Protein AF-A0A5U0ZRE5-F1 (afdb_monomer_lite)

Foldseek 3Di:
DQFDADDQKTFPDKDWPPQDAPDKTKMKTWIPDQQPVVDDPQKFKWKWFAFPVGDIKTWGWGSGFDQDPNITMTMDTIHHHDPVRTQWMWMYMAGNVPRHTDPTTIGGDDD

Radius of gyration: 13.48 Å; chains: 1; bounding box: 33×24×36 Å

pLDDT: mean 91.63, std 5.73, range [66.19, 97.56]

Secondary structure (DSSP, 8-state):
--EEEETTEEEEEEEESS--TTSEEEEEEEESS-GGGT--TTEEEEEEEEETTS-EEE----S--EEETTEEEEEEEEE---GGGEEEEEEEEEETTT--EEEEEEEE---

Sequence (111 aa):
INAKICNNVYIKSLWIYKQQMGIKTFVIFEFNKNPADSLDENTAMFISFKTKDGKIINADVDKKTFQIDGRWLSGRAINGIDSNELESITSGTWDVRTGARTNENIKEIIK

Organism: Salmonella enterica (NCBI:txid28901)

Structure (mmCIF, N/CA/C/O backbone):
data_AF-A0A5U0ZRE5-F1
#
_entry.id   AF-A0A5U0ZRE5-F1
#
loop_
_atom_site.group_PDB
_atom_site.id
_atom_site.type_symbol
_atom_site.label_atom_id
_atom_site.label_alt_id
_atom_site.label_comp_id
_atom_site.label_asym_id
_atom_site.label_entity_id
_atom_site.label_seq_id
_atom_site.pdbx_PDB_ins_code
_atom_site.Cartn_x
_atom_site.Cartn_y
_atom_site.Cartn_z
_atom_site.occupancy
_atom_site.B_iso_or_equiv
_atom_site.auth_seq_id
_atom_site.auth_comp_id
_atom_site.auth_asym_id
_atom_site.auth_atom_id
_atom_site.pdbx_PDB_model_num
ATOM 1 N N . ILE A 1 1 ? -10.782 4.781 0.001 1.00 87.81 1 ILE A N 1
ATOM 2 C CA . ILE A 1 1 ? -9.634 5.589 0.482 1.00 87.81 1 ILE A CA 1
ATOM 3 C C . ILE A 1 1 ? -8.950 6.374 -0.634 1.00 87.81 1 ILE A C 1
ATOM 5 O O . ILE A 1 1 ? -8.632 7.529 -0.396 1.00 87.81 1 ILE A O 1
ATOM 9 N N . ASN A 1 2 ? -8.784 5.818 -1.843 1.00 90.25 2 ASN A N 1
ATOM 10 C CA . ASN A 1 2 ? -8.184 6.510 -2.996 1.00 90.25 2 ASN A CA 1
ATOM 11 C C . ASN A 1 2 ? -6.790 7.092 -2.689 1.00 90.25 2 ASN A C 1
ATOM 13 O O . ASN A 1 2 ? -6.515 8.254 -2.987 1.00 90.25 2 ASN A O 1
ATOM 17 N N . ALA A 1 3 ? -5.929 6.294 -2.053 1.00 92.50 3 ALA A N 1
ATOM 18 C CA . ALA A 1 3 ? -4.541 6.669 -1.780 1.00 92.50 3 ALA A CA 1
ATOM 19 C C . ALA A 1 3 ? -3.673 6.345 -3.006 1.00 92.50 3 ALA A C 1
ATOM 21 O O . ALA A 1 3 ? -3.651 5.202 -3.466 1.00 92.50 3 ALA A O 1
ATOM 22 N N . LYS A 1 4 ? -3.007 7.352 -3.575 1.00 94.69 4 LYS A N 1
ATOM 23 C CA . LYS A 1 4 ? -2.219 7.212 -4.808 1.00 94.69 4 LYS A CA 1
ATOM 24 C C . LYS A 1 4 ? -0.867 6.550 -4.519 1.00 94.69 4 LYS A C 1
ATOM 26 O O . LYS A 1 4 ? -0.194 6.931 -3.568 1.00 94.69 4 LYS A O 1
ATOM 31 N N . ILE A 1 5 ? -0.467 5.594 -5.361 1.00 93.00 5 ILE A N 1
ATOM 32 C CA . ILE A 1 5 ? 0.881 5.004 -5.336 1.00 93.00 5 ILE A CA 1
ATOM 33 C C . ILE A 1 5 ? 1.763 5.715 -6.368 1.00 93.00 5 ILE A C 1
ATOM 35 O O . ILE A 1 5 ? 2.664 6.469 -6.031 1.00 93.00 5 ILE A O 1
ATOM 39 N N . CYS A 1 6 ? 1.475 5.506 -7.650 1.00 90.56 6 CYS A N 1
ATOM 40 C CA . CYS A 1 6 ? 2.190 6.096 -8.778 1.00 90.56 6 CYS A CA 1
ATOM 41 C C . CYS A 1 6 ? 1.270 6.104 -10.002 1.00 90.56 6 CYS A C 1
ATOM 43 O O . CYS A 1 6 ? 0.332 5.307 -10.071 1.00 90.56 6 CYS A O 1
ATOM 45 N N . ASN A 1 7 ? 1.535 6.969 -10.987 1.00 85.25 7 ASN A N 1
ATOM 46 C CA . ASN A 1 7 ? 0.764 7.018 -12.236 1.00 85.25 7 ASN A CA 1
ATOM 47 C C . ASN A 1 7 ? -0.761 6.986 -11.966 1.00 85.25 7 ASN A C 1
ATOM 49 O O . ASN A 1 7 ? -1.268 7.802 -11.195 1.00 85.25 7 ASN A O 1
ATOM 53 N N . ASN A 1 8 ? -1.463 6.003 -12.543 1.00 90.12 8 ASN A N 1
ATOM 54 C CA . ASN A 1 8 ? -2.888 5.727 -12.328 1.00 90.12 8 ASN A CA 1
ATOM 55 C C . ASN A 1 8 ? -3.132 4.512 -11.407 1.00 90.12 8 ASN A C 1
ATOM 57 O O . ASN A 1 8 ? -4.196 3.903 -11.483 1.00 90.12 8 ASN A O 1
ATOM 61 N N . VAL A 1 9 ? -2.151 4.101 -10.597 1.00 94.31 9 VAL A N 1
ATOM 62 C CA . VAL A 1 9 ? -2.289 3.046 -9.578 1.00 94.31 9 VAL A CA 1
ATOM 63 C C . VAL A 1 9 ? -2.640 3.685 -8.236 1.00 94.31 9 VAL A C 1
ATOM 65 O O . VAL A 1 9 ? -1.924 4.562 -7.743 1.00 94.31 9 VAL A O 1
ATOM 68 N N . TYR A 1 10 ? -3.728 3.230 -7.624 1.00 95.62 10 TYR A N 1
ATOM 69 C CA . TYR A 1 10 ? -4.161 3.688 -6.3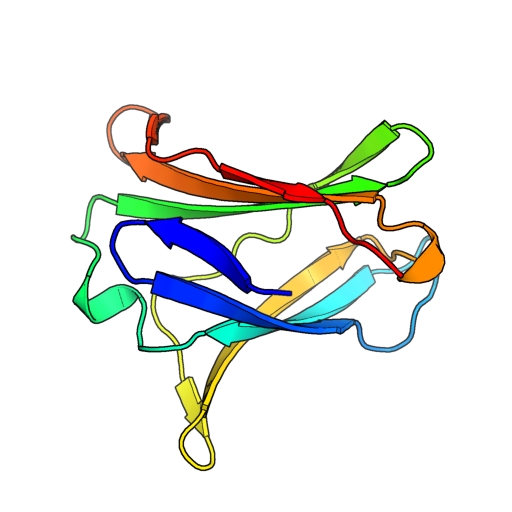08 1.00 95.62 10 TYR A CA 1
ATOM 70 C C . TYR A 1 10 ? -4.836 2.575 -5.508 1.00 95.62 10 TYR A C 1
ATOM 72 O O . TYR A 1 10 ? -5.402 1.626 -6.055 1.00 95.62 10 TYR A O 1
ATOM 80 N N . ILE A 1 11 ? -4.795 2.735 -4.189 1.00 96.62 11 ILE A N 1
ATOM 81 C CA . ILE A 1 11 ? -5.486 1.886 -3.228 1.00 96.62 11 ILE A CA 1
ATOM 82 C C . ILE A 1 11 ? -6.943 2.354 -3.149 1.00 96.62 11 ILE A C 1
ATOM 84 O O . ILE A 1 11 ? -7.229 3.484 -2.738 1.00 96.62 11 ILE A O 1
ATOM 88 N N . LYS A 1 12 ? -7.880 1.495 -3.549 1.00 95.69 12 LYS A N 1
ATOM 89 C CA . LYS A 1 12 ? -9.327 1.753 -3.510 1.00 95.69 12 LYS A CA 1
ATOM 90 C C . LYS A 1 12 ? -9.862 1.639 -2.090 1.00 95.69 12 LYS A C 1
ATOM 92 O O . LYS A 1 12 ? -10.525 2.550 -1.587 1.00 95.69 12 LYS A O 1
ATOM 97 N N . SER A 1 13 ? -9.515 0.546 -1.433 1.00 94.62 13 SER A N 1
ATOM 98 C CA . SER A 1 13 ? -10.038 0.112 -0.139 1.00 94.62 13 SER A CA 1
ATOM 99 C C . SER A 1 13 ? -8.958 -0.669 0.600 1.00 94.62 13 SER A C 1
ATOM 101 O O . SER A 1 13 ? -7.992 -1.154 0.008 1.00 94.62 13 SER A O 1
ATOM 103 N N . LEU A 1 14 ? -9.120 -0.756 1.916 1.00 94.00 14 LEU A N 1
ATOM 104 C CA . LEU A 1 14 ? -8.318 -1.623 2.760 1.00 94.00 14 LEU A CA 1
ATOM 105 C C . LEU A 1 14 ? -9.195 -2.249 3.838 1.00 94.00 14 LEU A C 1
ATOM 107 O O . LEU A 1 14 ? -10.223 -1.681 4.214 1.00 94.00 14 LEU A O 1
ATOM 111 N N . TRP A 1 15 ? -8.761 -3.392 4.350 1.00 92.81 15 TRP A N 1
ATOM 112 C CA . TRP A 1 15 ? -9.377 -4.070 5.484 1.00 92.81 15 TRP A CA 1
ATOM 113 C C . TRP A 1 15 ? -8.298 -4.454 6.473 1.00 92.81 15 TRP A C 1
ATOM 115 O O . TRP A 1 15 ? -7.312 -5.082 6.098 1.00 92.81 15 TRP A O 1
ATOM 125 N N . ILE A 1 16 ? -8.501 -4.096 7.736 1.00 90.50 16 ILE A N 1
ATOM 126 C CA . ILE A 1 16 ? -7.625 -4.482 8.839 1.00 90.50 16 ILE A CA 1
ATOM 127 C C . ILE A 1 16 ? -8.371 -5.560 9.615 1.00 90.50 16 ILE A C 1
ATOM 129 O O . ILE A 1 16 ? -9.401 -5.288 10.237 1.00 90.50 16 ILE A O 1
ATOM 133 N N . TYR A 1 17 ? -7.895 -6.800 9.512 1.00 85.88 17 TYR A N 1
ATOM 134 C CA . TYR A 1 17 ? -8.463 -7.929 10.242 1.00 85.88 17 TYR A CA 1
ATOM 135 C C . TYR A 1 17 ? -8.316 -7.691 11.749 1.00 85.88 17 TYR A C 1
ATOM 137 O O . TYR A 1 17 ? -7.374 -7.021 12.154 1.00 85.88 17 TYR A O 1
ATOM 145 N N . LYS A 1 18 ? -9.257 -8.193 12.566 1.00 78.12 18 LYS A N 1
ATOM 146 C CA . LYS A 1 18 ? -9.266 -8.114 14.047 1.00 78.12 18 LYS A CA 1
ATOM 147 C C . LYS A 1 18 ? -8.469 -6.921 14.606 1.00 78.12 18 LYS A C 1
ATOM 149 O O . LYS A 1 18 ? -7.319 -7.079 15.011 1.00 78.12 18 LYS A O 1
ATOM 154 N N . GLN A 1 19 ? -9.079 -5.734 14.591 1.00 78.38 19 GLN A N 1
ATOM 155 C CA . GLN A 1 19 ? -8.478 -4.503 15.119 1.00 78.38 19 GLN A CA 1
ATOM 156 C C . GLN A 1 19 ? -8.103 -4.714 16.593 1.00 78.38 19 GLN A C 1
ATOM 158 O O . GLN A 1 19 ? -8.976 -4.824 17.451 1.00 78.38 19 GLN A O 1
ATOM 163 N N . GLN A 1 20 ? -6.811 -4.874 16.874 1.00 71.94 20 GLN A N 1
ATOM 164 C CA . GLN A 1 20 ? -6.294 -5.227 18.196 1.00 71.94 20 GLN A CA 1
ATOM 165 C C . GLN A 1 20 ? -4.960 -4.525 18.410 1.00 71.94 20 GLN A C 1
ATOM 167 O O . GLN A 1 20 ? -4.039 -4.704 17.620 1.00 71.94 20 GLN A O 1
ATOM 172 N N . MET A 1 21 ? -4.835 -3.732 19.474 1.00 73.62 21 MET A N 1
ATOM 173 C CA . MET A 1 21 ? -3.568 -3.082 19.809 1.00 73.62 21 MET A CA 1
ATOM 174 C C . MET A 1 21 ? -2.587 -4.072 20.447 1.00 73.62 21 MET A C 1
ATOM 176 O O . MET A 1 21 ? -2.975 -4.923 21.241 1.00 73.62 21 MET A O 1
ATOM 180 N N . GLY A 1 22 ? -1.300 -3.946 20.113 1.00 72.56 22 GLY A N 1
ATOM 181 C CA . GLY A 1 22 ? -0.219 -4.713 20.751 1.00 72.56 22 GLY A CA 1
ATOM 182 C C . GLY A 1 22 ? 0.014 -6.129 20.208 1.00 72.56 22 GLY A C 1
ATOM 183 O O . GLY A 1 22 ? 0.989 -6.763 20.597 1.00 72.56 22 GLY A O 1
ATOM 184 N N . ILE A 1 23 ? -0.813 -6.612 19.276 1.00 82.44 23 ILE A N 1
ATOM 185 C CA . ILE A 1 23 ? -0.658 -7.924 18.622 1.00 82.44 23 ILE A CA 1
ATOM 186 C C . ILE A 1 23 ? -0.503 -7.712 17.114 1.00 82.44 23 ILE A C 1
ATOM 188 O O . ILE A 1 23 ? -1.025 -6.747 16.560 1.00 82.44 23 ILE A O 1
ATOM 192 N N . LYS A 1 24 ? 0.236 -8.589 16.425 1.00 86.69 24 LYS A N 1
ATOM 193 C CA . LYS A 1 24 ? 0.286 -8.556 14.957 1.00 86.69 24 LYS A CA 1
ATOM 194 C C . LYS A 1 24 ? -1.104 -8.824 14.377 1.00 86.69 24 LYS A C 1
ATOM 196 O O . LYS A 1 24 ? -1.771 -9.769 14.786 1.00 86.69 24 LYS A O 1
ATOM 201 N N . THR A 1 25 ? -1.500 -8.031 13.389 1.00 89.69 25 THR A N 1
ATOM 202 C CA . THR A 1 25 ? -2.718 -8.250 12.603 1.00 89.69 25 THR A CA 1
ATOM 203 C C . THR A 1 25 ? -2.416 -8.269 11.105 1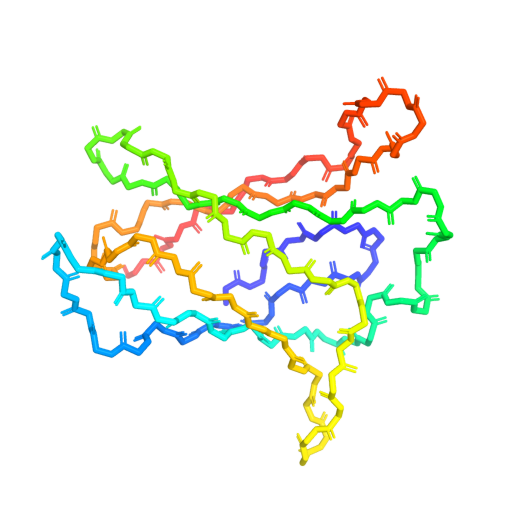.00 89.69 25 THR A C 1
ATOM 205 O O . THR A 1 25 ? -1.271 -8.079 10.710 1.00 89.69 25 THR A O 1
ATOM 208 N N . PHE A 1 26 ? -3.418 -8.514 10.263 1.00 91.81 26 PHE A N 1
ATOM 209 C CA . PHE A 1 26 ? -3.306 -8.496 8.808 1.00 91.81 26 PHE A CA 1
ATOM 210 C C . PHE A 1 26 ? -4.071 -7.323 8.210 1.00 91.81 26 PHE A C 1
ATOM 212 O O . PHE A 1 26 ? -5.225 -7.079 8.564 1.00 91.81 26 PHE A O 1
ATOM 219 N N . VAL A 1 27 ? -3.440 -6.641 7.259 1.00 93.88 27 VAL A N 1
ATOM 220 C CA . VAL A 1 27 ? -4.100 -5.684 6.374 1.00 93.88 27 VAL A CA 1
ATOM 221 C C . VAL A 1 27 ? -4.151 -6.236 4.956 1.00 93.88 27 VAL A C 1
ATOM 223 O O . VAL A 1 27 ? -3.174 -6.809 4.473 1.00 93.88 27 VAL A O 1
ATOM 226 N N . ILE A 1 28 ? -5.295 -6.064 4.301 1.00 95.38 28 ILE A N 1
ATOM 227 C CA . ILE A 1 28 ? -5.511 -6.370 2.887 1.00 95.38 28 ILE A CA 1
ATOM 228 C C . ILE A 1 28 ? -5.797 -5.057 2.171 1.00 95.38 28 ILE A C 1
ATOM 230 O O . ILE A 1 28 ? -6.623 -4.271 2.630 1.00 95.38 28 ILE A O 1
ATOM 234 N N . PHE A 1 29 ? -5.139 -4.844 1.040 1.00 96.81 29 PHE A N 1
ATOM 235 C CA . PHE A 1 29 ? -5.321 -3.711 0.148 1.00 96.81 29 PHE A CA 1
ATOM 236 C C . PHE A 1 29 ? -5.997 -4.164 -1.139 1.00 96.81 29 PHE A C 1
ATOM 238 O O . PHE A 1 29 ? -5.608 -5.175 -1.722 1.00 96.81 29 PHE A O 1
ATOM 245 N N . GLU A 1 30 ? -6.967 -3.380 -1.601 1.00 97.56 30 GLU A N 1
ATOM 246 C CA . GLU A 1 30 ? -7.493 -3.472 -2.959 1.00 97.56 30 GLU A CA 1
ATOM 247 C C . GLU A 1 30 ? -6.914 -2.350 -3.815 1.00 97.56 30 GLU A C 1
ATOM 249 O O . GLU A 1 30 ? -7.062 -1.165 -3.499 1.00 97.56 30 GLU A O 1
ATOM 254 N N . PHE A 1 31 ? -6.315 -2.723 -4.937 1.00 97.31 31 PHE A N 1
ATOM 255 C CA . PHE A 1 31 ? -5.813 -1.805 -5.948 1.00 97.31 31 PHE A CA 1
ATOM 256 C C . PHE A 1 31 ? -6.800 -1.695 -7.108 1.00 97.31 31 PHE A C 1
ATOM 258 O O . PHE A 1 31 ? -7.563 -2.614 -7.409 1.00 97.31 31 PHE A O 1
ATOM 265 N N . ASN A 1 32 ? -6.785 -0.558 -7.797 1.00 97.00 32 ASN A N 1
ATOM 266 C CA . ASN A 1 32 ? -7.624 -0.364 -8.979 1.00 97.00 32 ASN A CA 1
ATOM 267 C C . ASN A 1 32 ? -7.186 -1.189 -10.198 1.00 97.00 32 ASN A C 1
ATOM 269 O O . ASN A 1 32 ? -8.003 -1.462 -11.072 1.00 97.00 32 ASN A O 1
ATOM 273 N N . LYS A 1 33 ? -5.910 -1.568 -10.254 1.00 95.50 33 LYS A N 1
ATOM 274 C CA . LYS A 1 33 ? -5.297 -2.438 -11.260 1.00 95.50 33 LYS A CA 1
ATOM 275 C C . LYS A 1 33 ? -4.066 -3.111 -10.657 1.00 95.50 33 LYS A C 1
ATOM 277 O O . LYS A 1 33 ? -3.601 -2.669 -9.606 1.00 95.50 33 LYS A O 1
ATOM 282 N N . ASN A 1 34 ? -3.521 -4.124 -11.322 1.00 95.06 34 ASN A N 1
ATOM 283 C CA . ASN A 1 34 ? -2.295 -4.778 -10.878 1.00 95.06 34 ASN A CA 1
ATOM 284 C C . ASN A 1 34 ? -1.107 -3.788 -10.903 1.00 95.06 34 ASN A C 1
ATOM 286 O O . ASN A 1 34 ? -0.757 -3.289 -11.977 1.00 95.06 34 ASN A O 1
ATOM 290 N N . PRO A 1 35 ? -0.469 -3.472 -9.759 1.00 94.81 35 PRO A N 1
ATOM 291 C CA . PRO A 1 35 ? 0.655 -2.538 -9.722 1.00 94.81 35 PRO A CA 1
ATOM 292 C C . PRO A 1 35 ? 1.865 -3.012 -10.531 1.00 94.81 35 PRO A C 1
ATOM 294 O O . PRO A 1 35 ? 2.563 -2.183 -11.112 1.00 94.81 35 PRO A O 1
ATOM 297 N N . ALA A 1 36 ? 2.088 -4.328 -10.620 1.00 93.81 36 ALA A N 1
ATOM 298 C CA . ALA A 1 36 ? 3.186 -4.906 -11.395 1.00 93.81 36 ALA A CA 1
ATOM 299 C C . ALA A 1 36 ? 3.147 -4.537 -12.891 1.00 93.81 36 ALA A C 1
ATOM 301 O O . ALA A 1 36 ? 4.198 -4.479 -13.518 1.00 93.81 36 ALA A O 1
ATOM 302 N N . ASP A 1 37 ? 1.976 -4.202 -13.443 1.00 92.94 37 ASP A N 1
ATOM 303 C CA . ASP A 1 37 ? 1.832 -3.786 -14.847 1.00 92.94 37 ASP A CA 1
ATOM 304 C C . ASP A 1 37 ? 2.321 -2.344 -15.085 1.00 92.94 37 ASP A C 1
ATOM 306 O O . ASP A 1 37 ? 2.402 -1.881 -16.219 1.00 92.94 37 ASP A O 1
ATOM 310 N N . SER A 1 38 ? 2.566 -1.577 -14.017 1.00 90.19 38 SER A N 1
ATOM 311 C CA . SER A 1 38 ? 2.978 -0.165 -14.076 1.00 90.19 38 SER A CA 1
ATOM 312 C C . SER A 1 38 ? 4.338 0.102 -13.425 1.00 90.19 38 SER A C 1
ATOM 314 O O . SER A 1 38 ? 4.765 1.254 -13.410 1.00 90.19 38 SER A O 1
ATOM 316 N N . LEU A 1 39 ? 4.985 -0.926 -12.867 1.00 90.44 39 LEU A N 1
ATOM 317 C CA . LEU A 1 39 ? 6.210 -0.815 -12.076 1.00 90.44 39 LEU A CA 1
ATOM 318 C C . LEU A 1 39 ? 7.283 -1.777 -12.591 1.00 90.44 39 LEU A C 1
ATOM 320 O O . LEU A 1 39 ? 7.100 -2.999 -12.563 1.00 90.44 39 LEU A O 1
ATOM 324 N N . ASP A 1 40 ? 8.432 -1.230 -12.984 1.00 90.31 40 ASP A N 1
ATOM 325 C CA . ASP A 1 40 ? 9.591 -2.027 -13.385 1.00 90.31 40 ASP A CA 1
ATOM 326 C C . ASP A 1 40 ? 10.185 -2.839 -12.220 1.00 90.31 40 ASP A C 1
ATOM 328 O O . ASP A 1 40 ? 9.812 -2.697 -11.052 1.00 90.31 40 ASP A O 1
ATOM 332 N N . GLU A 1 41 ? 11.087 -3.762 -12.544 1.00 88.12 41 GLU A N 1
ATOM 333 C CA . GLU A 1 41 ? 11.762 -4.650 -11.586 1.00 88.12 41 GLU A CA 1
ATOM 334 C C . GLU A 1 41 ? 12.545 -3.923 -10.486 1.00 88.12 41 GLU A C 1
ATOM 336 O O . GLU A 1 41 ? 12.654 -4.450 -9.382 1.00 88.12 41 GLU A O 1
ATOM 341 N N . ASN A 1 42 ? 13.020 -2.707 -10.755 1.00 92.12 42 ASN A N 1
ATOM 342 C CA . ASN A 1 42 ? 13.813 -1.909 -9.827 1.00 92.12 42 ASN A CA 1
ATOM 343 C C . ASN A 1 42 ? 12.955 -0.932 -9.020 1.00 92.12 42 ASN A C 1
ATOM 345 O O . ASN A 1 42 ? 13.496 -0.135 -8.256 1.00 92.12 42 ASN A O 1
ATOM 349 N N . THR A 1 43 ? 11.631 -0.998 -9.156 1.00 92.12 43 THR A N 1
ATOM 350 C CA . THR A 1 43 ? 10.702 -0.146 -8.425 1.00 92.12 43 THR A CA 1
ATOM 351 C C . THR A 1 43 ? 9.880 -0.969 -7.443 1.00 92.12 43 THR A C 1
ATOM 353 O O . THR A 1 43 ? 9.136 -1.879 -7.822 1.00 92.12 43 THR A O 1
ATOM 356 N N . ALA A 1 44 ? 9.976 -0.610 -6.166 1.00 92.62 44 ALA A N 1
ATOM 357 C CA . ALA A 1 44 ? 9.163 -1.173 -5.099 1.00 92.62 44 ALA A CA 1
ATOM 358 C C . ALA A 1 44 ? 8.113 -0.161 -4.628 1.00 92.62 44 ALA A C 1
ATOM 360 O O . ALA A 1 44 ? 8.280 1.051 -4.768 1.00 92.62 44 ALA A O 1
ATOM 361 N N . MET A 1 45 ? 7.013 -0.663 -4.071 1.00 95.25 45 MET A N 1
ATOM 362 C CA . MET A 1 45 ? 5.996 0.169 -3.429 1.00 95.25 45 MET A CA 1
ATOM 363 C C . MET A 1 45 ? 6.302 0.303 -1.943 1.00 95.25 45 MET A C 1
ATOM 365 O O . MET A 1 45 ? 6.841 -0.618 -1.330 1.00 95.25 45 MET A O 1
ATOM 369 N N . PHE A 1 46 ? 5.899 1.423 -1.357 1.00 95.31 46 PHE A N 1
ATOM 370 C CA . PHE A 1 46 ? 5.817 1.555 0.090 1.00 95.31 46 PHE A CA 1
ATOM 371 C C . PHE A 1 46 ? 4.437 2.063 0.493 1.00 95.31 46 PHE A C 1
ATOM 373 O O . PHE A 1 46 ? 3.791 2.819 -0.242 1.00 95.31 46 PHE A O 1
ATOM 380 N N . ILE A 1 47 ? 3.981 1.617 1.658 1.00 96.62 47 ILE A N 1
ATOM 381 C CA . ILE A 1 47 ? 2.715 2.021 2.260 1.00 96.62 47 ILE A CA 1
ATOM 382 C C . ILE A 1 47 ? 2.951 2.104 3.762 1.00 96.62 47 ILE A C 1
ATOM 384 O O . ILE A 1 47 ? 3.347 1.122 4.386 1.00 96.62 47 ILE A O 1
ATOM 388 N N . SER A 1 48 ? 2.672 3.252 4.360 1.00 95.69 48 SER A N 1
ATOM 389 C CA . SER A 1 48 ? 2.702 3.426 5.803 1.00 95.69 48 SER A CA 1
ATOM 390 C C . SER A 1 48 ? 1.428 4.083 6.309 1.00 95.69 48 SER A C 1
ATOM 392 O O . SER A 1 48 ? 0.764 4.862 5.625 1.00 95.69 48 SER A O 1
ATOM 394 N N . PHE A 1 49 ? 1.080 3.731 7.536 1.00 95.19 49 PHE A N 1
ATOM 395 C CA . PHE A 1 49 ? -0.047 4.273 8.270 1.00 95.19 49 PHE A CA 1
ATOM 396 C C . PHE A 1 49 ? 0.476 5.202 9.348 1.00 95.19 49 PHE A C 1
ATOM 398 O O . PHE A 1 49 ? 1.314 4.783 10.148 1.00 95.19 49 PHE A O 1
ATOM 405 N N . LYS A 1 50 ? -0.021 6.436 9.373 1.00 95.69 50 LYS A N 1
ATOM 406 C CA . LYS A 1 50 ? 0.193 7.364 10.478 1.00 95.69 50 LYS A CA 1
ATOM 407 C C . LYS A 1 50 ? -1.045 7.347 11.362 1.00 95.69 50 LYS A C 1
ATOM 409 O O . LYS A 1 50 ? -2.160 7.521 10.866 1.00 95.69 50 LYS A O 1
ATOM 414 N N . THR A 1 51 ? -0.860 7.093 12.648 1.00 93.56 51 THR A N 1
ATOM 415 C CA . THR A 1 51 ? -1.924 7.209 13.645 1.00 93.56 51 THR A CA 1
ATOM 416 C C . THR A 1 51 ? -1.977 8.615 14.230 1.00 93.56 51 THR A C 1
ATOM 418 O O . THR A 1 51 ? -0.991 9.346 14.184 1.00 93.56 51 THR A O 1
ATOM 421 N N . LYS A 1 52 ? -3.121 8.984 14.814 1.00 94.00 52 LYS A N 1
ATOM 422 C CA . LYS A 1 52 ? -3.366 10.3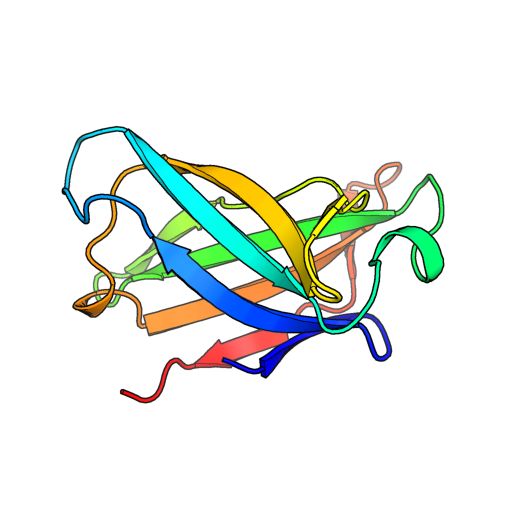03 15.426 1.00 94.00 52 LYS A CA 1
ATOM 423 C C . LYS A 1 52 ? -2.377 10.664 16.539 1.00 94.00 52 LYS A C 1
ATOM 425 O O . LYS A 1 52 ? -2.112 11.840 16.761 1.00 94.00 52 LYS A O 1
ATOM 430 N N . ASP A 1 53 ? -1.822 9.667 17.225 1.00 92.62 53 ASP A N 1
ATOM 431 C CA . ASP A 1 53 ? -0.759 9.827 18.230 1.00 92.62 53 ASP A CA 1
ATOM 432 C C . ASP A 1 53 ? 0.646 10.024 17.618 1.00 92.62 53 ASP A C 1
ATOM 434 O O . ASP A 1 53 ? 1.635 10.151 18.338 1.00 92.62 53 ASP A O 1
ATOM 438 N N . GLY A 1 54 ? 0.750 10.046 16.286 1.00 93.44 54 GLY A N 1
ATOM 439 C CA . GLY A 1 54 ? 1.984 10.242 15.533 1.00 93.44 54 GLY A CA 1
ATOM 440 C C . GLY A 1 54 ? 2.774 8.966 15.241 1.00 93.44 54 GLY A C 1
ATOM 441 O O . GLY A 1 54 ? 3.802 9.040 14.563 1.00 93.44 54 GLY A O 1
ATOM 442 N N . LYS A 1 55 ? 2.333 7.789 15.704 1.00 92.69 55 LYS A N 1
ATOM 443 C CA . LYS A 1 55 ? 3.024 6.528 15.408 1.00 92.69 55 LYS A CA 1
ATOM 444 C C . LYS A 1 55 ? 2.906 6.169 13.922 1.00 92.69 55 LYS A C 1
ATOM 446 O O . LYS A 1 55 ? 1.865 6.319 13.288 1.00 92.69 55 LYS A O 1
ATOM 451 N N . ILE A 1 56 ? 4.004 5.651 13.367 1.00 94.50 56 ILE A N 1
ATOM 452 C CA . ILE A 1 56 ? 4.081 5.191 11.976 1.00 94.50 56 ILE A CA 1
ATOM 453 C C . ILE A 1 56 ? 4.173 3.666 11.949 1.00 94.50 56 ILE A C 1
ATOM 455 O O . ILE A 1 56 ? 4.996 3.063 12.641 1.00 94.50 56 ILE A O 1
ATOM 459 N N . ILE A 1 57 ? 3.331 3.034 11.135 1.00 93.50 57 ILE A N 1
ATOM 460 C CA . ILE A 1 57 ? 3.305 1.584 10.931 1.00 93.50 57 ILE A CA 1
ATOM 461 C C . ILE A 1 57 ? 3.556 1.293 9.455 1.00 93.50 57 ILE A C 1
ATOM 463 O O . ILE A 1 57 ? 2.769 1.690 8.599 1.00 93.50 57 ILE A O 1
ATOM 467 N N . ASN A 1 58 ? 4.638 0.573 9.161 1.00 93.81 58 ASN A N 1
ATOM 468 C CA . ASN A 1 58 ? 4.943 0.135 7.800 1.00 93.81 58 ASN A CA 1
ATOM 469 C C . ASN A 1 58 ? 4.045 -1.043 7.411 1.00 93.81 58 ASN A C 1
ATOM 471 O O . ASN A 1 58 ? 3.922 -2.024 8.149 1.00 93.81 58 ASN A O 1
ATOM 475 N N . ALA A 1 59 ? 3.440 -0.935 6.237 1.00 94.88 59 ALA A N 1
ATOM 476 C CA . ALA A 1 59 ? 2.450 -1.852 5.700 1.00 94.88 59 ALA A CA 1
ATOM 477 C C . ALA A 1 59 ? 2.724 -2.182 4.222 1.00 94.88 59 ALA A C 1
ATOM 479 O O . ALA A 1 59 ? 1.800 -2.511 3.483 1.00 94.88 59 ALA A O 1
ATOM 480 N N . ASP A 1 60 ? 3.985 -2.100 3.783 1.00 94.12 60 ASP A N 1
ATOM 481 C CA . ASP A 1 60 ? 4.339 -2.319 2.375 1.00 94.12 60 ASP A CA 1
ATOM 482 C C . ASP A 1 60 ? 3.945 -3.721 1.911 1.00 94.12 60 ASP A C 1
ATOM 484 O O . ASP A 1 60 ? 4.067 -4.696 2.657 1.00 94.12 60 ASP A O 1
ATOM 488 N N . VAL A 1 61 ? 3.529 -3.827 0.659 1.00 93.19 61 VAL A N 1
ATOM 489 C CA . VAL A 1 61 ? 3.185 -5.094 0.017 1.00 93.19 61 VAL A CA 1
ATOM 490 C C . VAL A 1 61 ? 3.956 -5.246 -1.282 1.00 93.19 61 VAL A C 1
ATOM 492 O O . VAL A 1 61 ? 4.432 -4.265 -1.854 1.00 93.19 61 VAL A O 1
ATOM 495 N N . ASP A 1 62 ? 4.056 -6.485 -1.755 1.00 89.88 62 ASP A N 1
ATOM 496 C CA . ASP A 1 62 ? 4.576 -6.761 -3.090 1.00 89.88 62 ASP A CA 1
ATOM 497 C C . ASP A 1 62 ? 3.709 -6.060 -4.155 1.00 89.88 62 ASP A C 1
ATOM 499 O O . ASP A 1 62 ? 2.487 -5.934 -4.012 1.00 89.88 62 ASP A O 1
ATOM 503 N N . LYS A 1 63 ? 4.350 -5.612 -5.239 1.00 90.12 63 LYS A N 1
ATOM 504 C CA . LYS A 1 63 ? 3.681 -5.090 -6.436 1.00 90.12 63 LYS A CA 1
ATOM 505 C C . LYS A 1 63 ? 2.862 -6.156 -7.154 1.00 90.12 63 LYS A C 1
ATOM 507 O O . LYS A 1 63 ? 1.914 -5.810 -7.858 1.00 90.12 63 LYS A O 1
ATOM 512 N N . LYS A 1 64 ? 3.212 -7.436 -6.993 1.00 89.50 64 LYS A N 1
ATOM 513 C CA . LYS A 1 64 ? 2.413 -8.542 -7.512 1.00 89.50 64 LYS A CA 1
ATOM 514 C C . LYS A 1 64 ? 1.158 -8.701 -6.660 1.00 89.50 64 LYS A C 1
ATOM 516 O O . LYS A 1 64 ? 1.221 -9.044 -5.482 1.00 89.50 64 LYS A O 1
ATOM 521 N N . THR A 1 65 ? 0.013 -8.470 -7.290 1.00 93.81 65 THR A N 1
ATOM 522 C CA . THR A 1 65 ? -1.305 -8.666 -6.679 1.00 93.81 65 THR A CA 1
ATOM 523 C C . THR A 1 65 ? -1.977 -9.920 -7.227 1.00 93.81 65 THR A C 1
ATOM 525 O O . THR A 1 65 ? -1.631 -10.415 -8.301 1.00 93.81 65 THR A O 1
ATOM 528 N N . PHE A 1 66 ? -2.945 -10.441 -6.480 1.00 96.25 66 PHE A N 1
ATOM 529 C CA . PHE A 1 66 ? -3.785 -11.556 -6.900 1.00 96.25 66 PHE A CA 1
ATOM 530 C C . PHE A 1 66 ? -5.128 -11.027 -7.385 1.00 96.25 66 PHE A C 1
ATOM 532 O O . PHE A 1 66 ? -5.731 -10.177 -6.727 1.00 96.25 66 PHE A O 1
ATOM 539 N N . GLN A 1 67 ? -5.603 -11.539 -8.520 1.00 96.88 67 GLN A N 1
ATOM 540 C CA . GLN A 1 67 ? -6.950 -11.247 -8.986 1.00 96.88 67 GLN A CA 1
ATOM 541 C C . GLN A 1 67 ? -7.939 -12.214 -8.331 1.00 96.88 67 GLN A C 1
ATOM 543 O O . GLN A 1 67 ? -7.827 -13.424 -8.512 1.00 96.88 67 GLN A O 1
ATOM 548 N N . ILE A 1 68 ? -8.902 -11.683 -7.581 1.00 95.94 68 ILE A N 1
ATOM 549 C CA . ILE A 1 68 ? -9.972 -12.453 -6.933 1.00 95.94 68 ILE A CA 1
ATOM 550 C C . ILE A 1 68 ? -11.282 -11.720 -7.199 1.00 95.94 68 ILE A C 1
ATOM 552 O O . ILE A 1 68 ? -11.402 -10.545 -6.857 1.00 95.94 68 ILE A O 1
ATOM 556 N N . ASP A 1 69 ? -12.236 -12.377 -7.861 1.00 95.75 69 ASP A N 1
ATOM 557 C CA . ASP A 1 69 ? -13.548 -11.808 -8.206 1.00 95.75 69 ASP A CA 1
ATOM 558 C C . ASP A 1 69 ? -13.461 -10.415 -8.865 1.00 95.75 69 ASP A C 1
ATOM 560 O O . ASP A 1 69 ? -14.186 -9.478 -8.526 1.00 95.75 69 ASP A O 1
ATOM 564 N N . GLY A 1 70 ? -12.503 -10.249 -9.784 1.00 94.94 70 GLY A N 1
ATOM 565 C CA . GLY A 1 70 ? -12.259 -8.987 -10.492 1.00 94.94 70 GLY A CA 1
ATOM 566 C C . GLY A 1 70 ? -11.550 -7.898 -9.673 1.00 94.94 70 GLY A C 1
ATOM 567 O O . GLY A 1 70 ? -11.395 -6.780 -10.164 1.00 94.94 70 GLY A O 1
ATOM 568 N N . ARG A 1 71 ? -11.093 -8.198 -8.452 1.00 97.12 71 ARG A N 1
ATOM 569 C CA . ARG A 1 71 ? -10.365 -7.273 -7.567 1.00 97.12 71 ARG A CA 1
ATOM 570 C C . ARG A 1 71 ? -8.887 -7.630 -7.499 1.00 97.12 71 ARG A C 1
ATOM 572 O O . ARG A 1 71 ? -8.545 -8.805 -7.435 1.00 97.12 71 ARG A O 1
ATOM 579 N N . TRP A 1 72 ? -8.022 -6.619 -7.462 1.00 97.56 72 TRP A N 1
ATOM 580 C CA . TRP A 1 72 ? -6.574 -6.789 -7.328 1.00 97.56 72 TRP A CA 1
ATOM 581 C C . TRP A 1 72 ? -6.164 -6.635 -5.872 1.00 97.56 72 TRP A C 1
ATOM 583 O O . TRP A 1 72 ? -6.217 -5.531 -5.333 1.00 97.56 72 TRP A O 1
ATOM 593 N N . LEU A 1 73 ? -5.787 -7.739 -5.231 1.00 97.56 73 LEU A N 1
ATOM 594 C CA . LEU A 1 73 ? -5.572 -7.801 -3.789 1.00 97.56 73 LEU A CA 1
ATOM 595 C C . LEU A 1 73 ? -4.122 -8.140 -3.436 1.00 97.56 73 LEU A C 1
ATOM 597 O O . LEU A 1 73 ? -3.484 -8.976 -4.076 1.00 97.56 73 LEU A O 1
ATOM 601 N N . SER A 1 74 ? -3.614 -7.515 -2.377 1.00 96.81 74 SER A N 1
ATOM 602 C CA . SER A 1 74 ? -2.378 -7.917 -1.697 1.00 96.81 74 SER A CA 1
ATOM 603 C C . SER A 1 74 ? -2.473 -7.561 -0.217 1.00 96.81 74 SER A C 1
ATOM 605 O O . SER A 1 74 ? -3.289 -6.724 0.167 1.00 96.81 74 SER A O 1
ATOM 607 N N . GLY A 1 75 ? -1.681 -8.198 0.639 1.00 95.19 75 GLY A N 1
ATOM 608 C CA . GLY A 1 75 ? -1.780 -7.986 2.079 1.00 95.19 75 GLY A CA 1
ATOM 609 C C . GLY A 1 75 ? -0.481 -8.230 2.828 1.00 95.19 75 GLY A C 1
ATOM 610 O O . GLY A 1 75 ? 0.431 -8.886 2.329 1.00 95.19 75 GLY A O 1
ATOM 611 N N . ARG A 1 76 ? -0.411 -7.695 4.049 1.00 94.62 76 ARG A N 1
ATOM 612 C CA . ARG A 1 76 ? 0.746 -7.830 4.941 1.00 94.62 76 ARG A CA 1
ATOM 613 C C . ARG A 1 76 ? 0.304 -8.046 6.381 1.00 94.62 76 ARG A C 1
ATOM 615 O O . ARG A 1 76 ? -0.690 -7.474 6.826 1.00 94.62 76 ARG A O 1
ATOM 622 N N . ALA A 1 77 ? 1.097 -8.805 7.132 1.00 92.88 77 ALA A N 1
ATOM 623 C CA . ALA A 1 77 ? 1.062 -8.723 8.584 1.00 92.88 77 ALA A CA 1
ATOM 624 C C . ALA A 1 77 ? 1.685 -7.393 9.043 1.00 92.88 77 ALA A C 1
ATOM 626 O O . ALA A 1 77 ? 2.789 -7.046 8.619 1.00 92.88 77 ALA A O 1
ATOM 627 N N . ILE A 1 78 ? 0.996 -6.676 9.922 1.00 92.56 78 ILE A N 1
ATOM 628 C CA . ILE A 1 78 ? 1.411 -5.396 10.500 1.00 92.56 78 ILE A CA 1
ATOM 629 C C . ILE A 1 78 ? 1.313 -5.446 12.021 1.00 92.56 78 ILE A C 1
ATOM 631 O O . ILE A 1 78 ? 0.643 -6.309 12.592 1.00 92.56 78 ILE A O 1
ATOM 635 N N . ASN A 1 79 ? 1.951 -4.488 12.689 1.00 88.31 79 ASN A N 1
ATOM 636 C CA . ASN A 1 79 ? 1.637 -4.237 14.089 1.00 88.31 79 ASN A CA 1
ATOM 637 C C . ASN A 1 79 ? 0.187 -3.761 14.194 1.00 88.31 79 ASN A C 1
ATOM 639 O O . ASN A 1 79 ? -0.253 -2.921 13.411 1.00 88.31 79 ASN A O 1
ATOM 643 N N . GLY A 1 80 ? -0.536 -4.324 15.155 1.00 84.06 80 GLY A N 1
ATOM 644 C CA . GLY A 1 80 ? -1.935 -4.032 15.402 1.00 84.06 80 GLY A CA 1
ATOM 645 C C . GLY A 1 80 ? -2.230 -2.543 15.540 1.00 84.06 80 GLY A C 1
ATOM 646 O O . GLY A 1 80 ? -1.476 -1.799 16.175 1.00 84.06 80 GLY A O 1
ATOM 647 N N . ILE A 1 81 ? -3.336 -2.137 14.925 1.00 88.44 81 ILE A N 1
ATOM 648 C CA . ILE A 1 81 ? -3.822 -0.763 14.850 1.00 88.44 81 ILE A CA 1
ATOM 649 C C . ILE A 1 81 ? -5.351 -0.779 14.932 1.00 88.44 81 ILE A C 1
ATOM 651 O O . ILE A 1 81 ? -6.005 -1.636 14.328 1.00 88.44 81 ILE A O 1
ATOM 655 N N . ASP A 1 82 ? -5.912 0.167 15.681 1.00 87.19 82 ASP A N 1
ATOM 656 C CA . ASP A 1 82 ? -7.328 0.513 15.582 1.00 87.19 82 ASP A CA 1
ATOM 657 C C . ASP A 1 82 ? -7.516 1.417 14.361 1.00 87.19 82 ASP A C 1
ATOM 659 O O . ASP A 1 82 ? -6.856 2.447 14.217 1.00 87.19 82 ASP A O 1
ATOM 663 N N . SER A 1 83 ? -8.426 1.046 13.462 1.00 85.75 83 SER A N 1
ATOM 664 C CA . SER A 1 83 ? -8.685 1.847 12.266 1.00 85.75 83 SER A CA 1
ATOM 665 C C . SER A 1 83 ? -9.164 3.265 12.594 1.00 85.75 83 SER A C 1
ATOM 667 O O . SER A 1 83 ? -9.035 4.157 11.760 1.00 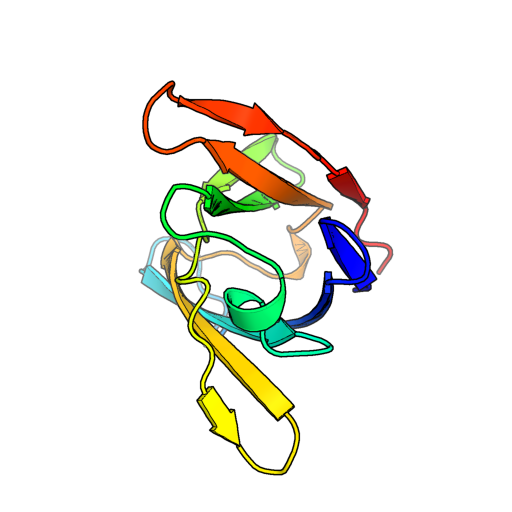85.75 83 SER A O 1
ATOM 669 N N . ASN A 1 84 ? -9.777 3.496 13.759 1.00 88.12 84 ASN A N 1
ATOM 670 C CA . ASN A 1 84 ? -10.222 4.810 14.241 1.00 88.12 84 ASN A CA 1
ATOM 671 C C . ASN A 1 84 ? -9.069 5.726 14.629 1.00 88.12 84 ASN A C 1
ATOM 673 O O . ASN A 1 84 ? -9.236 6.946 14.593 1.00 88.12 84 ASN A O 1
ATOM 677 N N . GLU A 1 85 ? -7.905 5.147 14.899 1.00 89.69 85 GLU A N 1
ATOM 678 C CA . GLU A 1 85 ? -6.677 5.881 15.167 1.00 89.69 85 GLU A CA 1
ATOM 679 C C . GLU A 1 85 ? -5.908 6.216 13.891 1.00 89.69 85 GLU A C 1
ATOM 681 O O . GLU A 1 85 ? -4.975 7.005 13.955 1.00 89.69 85 GLU A O 1
ATOM 686 N N . LEU A 1 86 ? -6.290 5.668 12.731 1.00 91.75 86 LEU A N 1
ATOM 687 C CA . LEU A 1 86 ? -5.651 5.989 11.458 1.00 91.75 86 LEU A CA 1
ATOM 688 C C . LEU A 1 86 ? -5.959 7.440 11.054 1.00 91.75 86 LEU A C 1
ATOM 690 O O . LEU A 1 86 ? -7.112 7.787 10.805 1.00 91.75 86 LEU A O 1
ATOM 694 N N . GLU A 1 87 ? -4.916 8.262 10.973 1.00 95.25 87 GLU A N 1
ATOM 695 C CA . GLU A 1 87 ? -4.964 9.667 10.558 1.00 95.25 87 GLU A CA 1
ATOM 696 C C . GLU A 1 87 ? -4.739 9.774 9.047 1.00 95.25 87 GLU A C 1
ATOM 698 O O . GLU A 1 87 ? -5.568 10.314 8.317 1.00 95.25 87 GLU A O 1
ATOM 703 N N . SER A 1 88 ? -3.651 9.184 8.549 1.00 96.06 88 SER A N 1
ATOM 704 C CA . SER A 1 88 ? -3.304 9.244 7.131 1.00 96.06 88 SER A CA 1
ATOM 705 C C . SER A 1 88 ? -2.571 7.997 6.645 1.00 96.06 88 SER A C 1
ATOM 707 O O . SER A 1 88 ? -2.039 7.192 7.415 1.00 96.06 88 SER A O 1
ATOM 709 N N . ILE A 1 89 ? -2.581 7.820 5.326 1.00 96.44 89 ILE A N 1
ATOM 710 C CA . ILE A 1 89 ? -1.804 6.807 4.617 1.00 96.44 89 ILE A CA 1
ATOM 711 C C . ILE A 1 89 ? -0.771 7.538 3.771 1.00 96.44 89 ILE A C 1
ATOM 713 O O . ILE A 1 89 ? -1.144 8.314 2.889 1.00 96.44 89 ILE A O 1
ATOM 717 N N . THR A 1 90 ? 0.507 7.264 4.007 1.00 96.88 90 THR A N 1
ATOM 718 C CA . THR A 1 90 ? 1.577 7.694 3.108 1.00 96.88 90 THR A CA 1
ATOM 719 C C . THR A 1 90 ? 1.920 6.537 2.191 1.00 96.88 90 THR A C 1
ATOM 721 O O . THR A 1 90 ? 2.149 5.415 2.642 1.00 96.88 90 THR A O 1
ATOM 724 N N . SER A 1 91 ? 1.947 6.786 0.892 1.00 96.69 91 SER A N 1
ATOM 725 C CA . SER A 1 91 ? 2.235 5.749 -0.086 1.00 96.69 91 SER A CA 1
ATOM 726 C C . SER A 1 91 ? 2.968 6.289 -1.298 1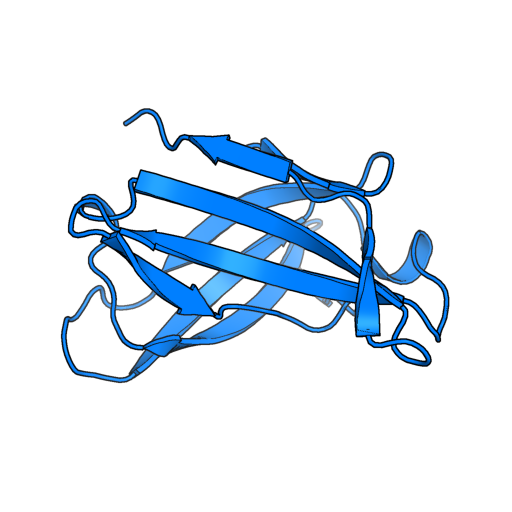.00 96.69 91 SER A C 1
ATOM 728 O O . SER A 1 91 ? 2.844 7.462 -1.645 1.00 96.69 91 SER A O 1
ATOM 730 N N . GLY A 1 92 ? 3.724 5.423 -1.957 1.00 95.56 92 GLY A N 1
ATOM 731 C CA . GLY A 1 92 ? 4.506 5.806 -3.119 1.00 95.56 92 GLY A CA 1
ATOM 732 C C . GLY A 1 92 ? 5.376 4.670 -3.618 1.00 95.56 92 GLY A C 1
ATOM 733 O O . GLY A 1 92 ? 5.110 3.491 -3.361 1.00 95.56 92 GLY A O 1
ATOM 734 N N . THR A 1 93 ? 6.430 5.041 -4.329 1.00 95.25 93 THR A N 1
ATOM 735 C CA . THR A 1 93 ? 7.414 4.114 -4.876 1.00 95.25 93 THR A CA 1
ATOM 736 C C . THR A 1 93 ? 8.813 4.441 -4.377 1.00 95.25 93 THR A C 1
ATOM 738 O O . THR A 1 93 ? 9.083 5.536 -3.889 1.00 95.25 93 THR A O 1
ATOM 741 N N . TRP A 1 94 ? 9.734 3.497 -4.484 1.00 94.12 94 TRP A N 1
ATOM 742 C CA . TRP A 1 94 ? 11.150 3.766 -4.284 1.00 94.12 94 TRP A CA 1
ATOM 743 C C . TRP A 1 94 ? 11.990 2.921 -5.235 1.00 94.12 94 TRP A C 1
ATOM 745 O O . TRP A 1 94 ? 11.594 1.813 -5.609 1.00 94.12 94 TRP A O 1
ATOM 755 N N . ASP A 1 95 ? 13.125 3.475 -5.657 1.00 92.62 95 ASP A N 1
ATOM 756 C CA . ASP A 1 95 ? 14.086 2.762 -6.495 1.00 92.62 95 ASP A CA 1
ATOM 757 C C . ASP A 1 95 ? 14.921 1.832 -5.611 1.00 92.62 95 ASP A C 1
ATOM 759 O O . ASP A 1 95 ? 15.654 2.283 -4.728 1.00 92.62 95 ASP A O 1
ATOM 763 N N . VAL A 1 96 ? 14.816 0.529 -5.861 1.00 91.06 96 VAL A N 1
ATOM 764 C CA . VAL A 1 96 ? 15.442 -0.532 -5.065 1.00 91.06 96 VAL A CA 1
ATOM 765 C C . VAL A 1 96 ? 16.969 -0.441 -5.079 1.00 91.06 96 VAL A C 1
ATOM 767 O O . VAL A 1 96 ? 17.620 -0.825 -4.110 1.00 91.06 96 VAL A O 1
ATOM 770 N N . ARG A 1 97 ? 17.557 0.104 -6.148 1.00 92.00 97 ARG A N 1
ATOM 771 C CA . ARG A 1 97 ? 19.012 0.207 -6.321 1.00 92.00 97 ARG A CA 1
ATOM 772 C C . ARG A 1 97 ? 19.599 1.356 -5.512 1.00 92.00 97 ARG A C 1
ATOM 774 O O . ARG A 1 97 ? 20.729 1.256 -5.047 1.00 92.00 97 ARG A O 1
ATOM 781 N N . THR A 1 98 ? 18.856 2.455 -5.383 1.00 93.12 98 THR A N 1
ATOM 782 C CA . THR A 1 98 ? 19.354 3.697 -4.762 1.00 93.12 98 THR A CA 1
ATOM 783 C C . THR A 1 98 ? 18.744 3.989 -3.395 1.00 93.12 98 THR A C 1
ATOM 785 O O . THR A 1 98 ? 19.282 4.806 -2.653 1.00 93.12 98 THR A O 1
ATOM 788 N N . GLY A 1 99 ? 17.618 3.361 -3.049 1.00 88.81 99 GLY A N 1
ATOM 789 C CA . GLY A 1 99 ? 16.849 3.683 -1.846 1.00 88.81 99 GLY A CA 1
ATOM 790 C C . GLY A 1 99 ? 16.035 4.979 -1.956 1.00 88.81 99 GLY A C 1
ATOM 791 O O . GLY A 1 99 ? 15.365 5.362 -0.996 1.00 88.81 99 GLY A O 1
ATOM 792 N N . ALA A 1 100 ? 16.081 5.675 -3.097 1.00 91.31 100 ALA A N 1
ATOM 793 C CA . ALA A 1 100 ? 15.424 6.964 -3.261 1.00 91.31 100 ALA A CA 1
ATOM 794 C C . ALA A 1 100 ? 13.899 6.806 -3.352 1.00 91.31 100 ALA A C 1
ATOM 796 O O . ALA A 1 100 ? 13.389 6.071 -4.203 1.00 91.31 100 ALA A O 1
ATOM 797 N N . ARG A 1 101 ? 13.163 7.533 -2.501 1.00 90.56 101 ARG A N 1
ATOM 798 C CA . ARG A 1 101 ? 11.700 7.625 -2.587 1.00 90.56 101 ARG A CA 1
ATOM 799 C C . ARG A 1 101 ? 11.279 8.488 -3.770 1.00 90.56 101 ARG A C 1
ATOM 801 O O . ARG A 1 101 ? 11.83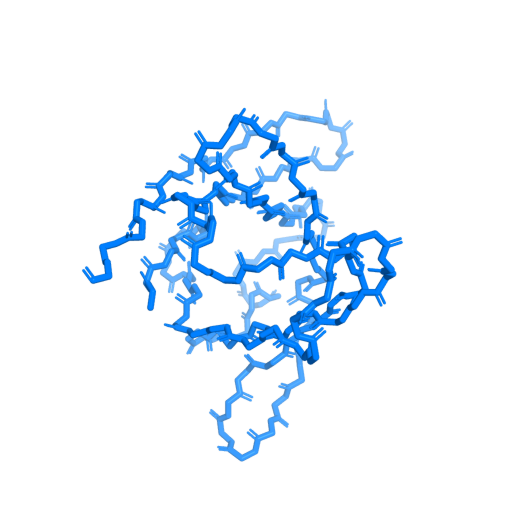1 9.560 -4.003 1.00 90.56 101 ARG A O 1
ATOM 808 N N . THR A 1 102 ? 10.258 8.034 -4.483 1.00 87.69 102 THR A N 1
ATOM 809 C CA . THR A 1 102 ? 9.641 8.716 -5.621 1.00 87.69 102 THR A CA 1
ATOM 810 C C . THR A 1 102 ? 8.121 8.641 -5.500 1.00 87.69 102 THR A C 1
ATOM 812 O O . THR A 1 102 ? 7.577 7.710 -4.909 1.00 87.69 102 THR A O 1
ATOM 815 N N . ASN A 1 103 ? 7.406 9.623 -6.059 1.00 84.81 103 ASN A N 1
ATOM 816 C CA . ASN A 1 103 ? 5.936 9.653 -6.041 1.00 84.81 103 ASN A CA 1
ATOM 817 C C . ASN A 1 103 ? 5.329 9.496 -4.632 1.00 84.81 103 ASN A C 1
ATOM 819 O O . ASN A 1 103 ? 4.346 8.779 -4.459 1.00 84.81 103 ASN A O 1
ATOM 823 N N . GLU A 1 104 ? 5.912 10.133 -3.615 1.00 92.31 104 GLU A N 1
ATOM 824 C CA . GLU A 1 104 ? 5.334 10.106 -2.272 1.00 92.31 104 GLU A CA 1
ATOM 825 C C . GLU A 1 104 ? 4.029 10.911 -2.249 1.00 92.31 104 GLU A C 1
ATOM 827 O O . GLU A 1 104 ? 3.979 12.068 -2.664 1.00 92.31 104 GLU A O 1
ATOM 832 N N . ASN A 1 105 ? 2.958 10.273 -1.790 1.00 94.19 105 ASN A N 1
ATOM 833 C CA . ASN A 1 105 ? 1.637 10.862 -1.651 1.00 94.19 105 ASN A CA 1
ATOM 834 C C . ASN A 1 105 ? 1.136 10.625 -0.230 1.00 94.19 105 ASN A C 1
ATOM 836 O O . ASN A 1 105 ? 1.245 9.519 0.298 1.00 94.19 105 ASN A O 1
ATOM 840 N N . ILE A 1 106 ? 0.526 11.650 0.358 1.00 95.25 106 ILE A N 1
ATOM 841 C CA . ILE A 1 106 ? -0.145 11.556 1.654 1.00 95.25 106 ILE A CA 1
ATOM 842 C C . ILE A 1 106 ? -1.647 11.630 1.408 1.00 95.25 106 ILE A C 1
ATOM 844 O O . ILE A 1 106 ? -2.137 12.535 0.727 1.00 95.25 106 ILE A O 1
ATOM 848 N N . LYS A 1 107 ? -2.384 10.665 1.956 1.00 95.62 107 LYS A N 1
ATOM 849 C CA . LYS A 1 107 ? -3.841 10.636 1.929 1.00 95.62 107 LYS A CA 1
ATOM 850 C C . LYS A 1 107 ? -4.394 10.679 3.346 1.00 95.62 107 LYS A C 1
ATOM 852 O O . LYS A 1 107 ? -4.388 9.669 4.044 1.00 95.62 107 LYS A O 1
ATOM 857 N N . GLU A 1 108 ? -4.917 11.840 3.720 1.00 94.12 108 GLU A N 1
ATOM 858 C CA . GLU A 1 108 ? -5.725 12.021 4.929 1.00 94.12 108 GLU A CA 1
ATOM 859 C C . GLU A 1 108 ? -6.963 11.115 4.891 1.00 94.12 108 GLU A C 1
ATOM 861 O O . GLU A 1 108 ? -7.648 11.004 3.860 1.00 94.12 108 GLU A O 1
ATOM 866 N N . ILE A 1 109 ? -7.249 10.465 6.016 1.00 88.62 109 ILE A N 1
ATOM 867 C CA . ILE A 1 109 ? -8.428 9.627 6.199 1.00 88.62 109 ILE A CA 1
ATOM 868 C C . ILE A 1 109 ? -9.521 10.475 6.844 1.00 88.62 109 ILE A C 1
ATOM 870 O O . ILE A 1 109 ? -9.569 10.666 8.054 1.00 88.62 109 ILE A O 1
ATOM 874 N N . ILE A 1 110 ? -10.426 10.971 6.003 1.00 76.44 110 ILE A N 1
ATOM 875 C CA . ILE A 1 110 ? -11.653 11.631 6.453 1.00 76.44 110 ILE A CA 1
ATOM 876 C C . ILE A 1 110 ? -12.647 10.522 6.807 1.00 76.44 110 ILE A C 1
ATOM 878 O O . ILE A 1 110 ? -13.042 9.750 5.927 1.00 76.44 110 ILE A O 1
ATOM 882 N N . LYS A 1 111 ? -12.987 10.419 8.092 1.00 66.19 111 LYS A N 1
ATOM 883 C CA . LYS A 1 111 ? -14.027 9.526 8.611 1.00 66.19 111 LYS A CA 1
ATOM 884 C C . LYS A 1 111 ? -15.310 10.292 8.876 1.00 66.19 111 LYS A C 1
ATOM 886 O O . LYS A 1 111 ? -15.201 11.432 9.374 1.00 66.19 111 LYS A O 1
#